Protein AF-M1D2E5-F1 (afdb_monomer_lite)

pLDDT: mean 91.5, std 9.91, range [47.66, 97.62]

Foldseek 3Di:
DVVVVVPDPPQDDDDDDDDLLVVLVPDPDDDPPDADDDDPPDDPVNRCVRRVVVVVVNVVSNPPDPD

InterPro domains:
  IPR001236 Lactate/malate dehydrogenase, N-terminal [PF00056] (1-61)
  IPR010945 Malate dehydrogenase, type 2 [PTHR23382] (1-60)
  IPR036291 NAD(P)-binding domain superfamily [SSF51735] (1-60)

Sequence (67 aa):
MELEDSLYPLLREVNIGIDPYEVFQDAEWALLIGAKPRGPGMERAGLLDINGQIFAEQVSSSCSPKI

Radius of gyration: 15.83 Å; chains: 1; bounding box: 28×35×41 Å

Organism: Solanum tuberosum (NCBI:txid4113)

Secondary structure (DSSP, 8-state):
-HHHHTT-TT-------S-HHHHTTT-S-------PPPPTT--HHHHHHHHHHHHHHHHHHHT----

Structure (mmCIF, N/CA/C/O backbone):
data_AF-M1D2E5-F1
#
_entry.id   AF-M1D2E5-F1
#
loop_
_atom_site.group_PDB
_atom_site.id
_atom_site.type_symbol
_atom_site.label_atom_id
_atom_site.label_alt_id
_atom_site.label_comp_id
_atom_site.label_asym_id
_atom_site.label_entity_id
_atom_site.label_seq_id
_atom_site.pdbx_PDB_ins_code
_atom_site.Cartn_x
_atom_site.Cartn_y
_atom_site.Cartn_z
_atom_site.occupancy
_atom_site.B_iso_or_equiv
_atom_site.auth_seq_id
_atom_site.auth_comp_id
_atom_site.auth_asym_id
_atom_site.auth_atom_id
_atom_site.pdbx_PDB_model_num
ATOM 1 N N . MET A 1 1 ? -10.783 -11.554 5.065 1.00 84.31 1 MET A N 1
ATOM 2 C CA . MET A 1 1 ? -10.906 -13.020 5.224 1.00 84.31 1 MET A CA 1
ATOM 3 C C . MET A 1 1 ? -9.814 -13.580 6.134 1.00 84.31 1 MET A C 1
ATOM 5 O O . MET A 1 1 ? -10.092 -13.699 7.312 1.00 84.31 1 MET A O 1
ATOM 9 N N . GLU A 1 2 ? -8.563 -13.804 5.704 1.00 96.44 2 GLU A N 1
ATOM 10 C CA . GLU A 1 2 ? -7.553 -14.454 6.585 1.00 96.44 2 GLU A CA 1
ATOM 11 C C . GLU A 1 2 ? -7.264 -13.714 7.914 1.00 96.44 2 GLU A C 1
ATOM 13 O O . GLU A 1 2 ? -7.062 -14.341 8.956 1.00 96.44 2 GLU A O 1
ATOM 18 N N . LEU A 1 3 ? -7.279 -12.374 7.907 1.00 94.25 3 LEU A N 1
ATOM 19 C CA . LEU A 1 3 ? -7.095 -11.571 9.126 1.00 94.25 3 LEU A CA 1
ATOM 20 C C . LEU A 1 3 ? -8.271 -11.684 10.106 1.00 94.25 3 LEU A C 1
ATOM 22 O O . LEU A 1 3 ? -8.063 -11.625 11.316 1.00 94.25 3 LEU A O 1
ATOM 26 N N . GLU A 1 4 ? -9.489 -11.853 9.592 1.00 91.31 4 GLU A N 1
ATOM 27 C CA . GLU A 1 4 ? -10.704 -11.997 10.403 1.00 91.31 4 GLU A CA 1
ATOM 28 C C . GLU A 1 4 ? -10.731 -13.369 11.094 1.00 91.31 4 GLU A C 1
ATOM 30 O O . GLU A 1 4 ? -11.109 -13.471 12.260 1.00 91.31 4 GLU A O 1
ATOM 35 N N . ASP A 1 5 ? -10.222 -14.403 10.417 1.00 94.31 5 ASP A N 1
ATOM 36 C CA . ASP A 1 5 ? -10.147 -15.774 10.937 1.00 94.31 5 ASP A CA 1
ATOM 37 C C . ASP A 1 5 ? -9.067 -15.952 12.023 1.00 94.31 5 ASP A C 1
ATOM 39 O O . ASP A 1 5 ? -9.072 -16.929 12.772 1.00 94.31 5 ASP A O 1
ATOM 43 N N . SER A 1 6 ? -8.138 -14.999 12.138 1.00 95.12 6 SER A N 1
ATOM 44 C CA . SER A 1 6 ? -6.976 -15.082 13.034 1.00 95.12 6 SER A CA 1
ATOM 45 C C . SER A 1 6 ? -7.252 -14.644 14.485 1.00 95.12 6 SER A C 1
ATOM 47 O O . SER A 1 6 ? -6.367 -14.756 15.334 1.00 95.12 6 SER A O 1
ATOM 49 N N . LEU A 1 7 ? -8.467 -14.163 14.793 1.00 92.50 7 LEU A N 1
ATOM 50 C CA . LEU A 1 7 ? -8.935 -13.794 16.145 1.00 92.50 7 LEU A CA 1
ATOM 51 C C . LEU A 1 7 ? -8.012 -12.820 16.909 1.00 92.50 7 LEU A C 1
ATOM 53 O O . LEU A 1 7 ? -7.848 -12.927 18.126 1.00 92.50 7 LEU A O 1
ATOM 57 N N . TYR A 1 8 ? -7.406 -11.851 16.217 1.00 96.62 8 TYR A N 1
ATOM 58 C CA . TYR A 1 8 ? -6.495 -10.886 16.838 1.00 96.62 8 TYR A CA 1
ATOM 59 C C . TYR A 1 8 ? -7.227 -9.919 17.791 1.00 96.62 8 TYR A C 1
ATOM 61 O O . TYR A 1 8 ? -7.980 -9.069 17.320 1.00 96.62 8 TYR A O 1
ATOM 69 N N . PRO A 1 9 ? -6.950 -9.925 19.115 1.00 96.19 9 PRO A N 1
ATOM 70 C CA . PRO A 1 9 ? -7.662 -9.058 20.068 1.00 96.19 9 PRO A CA 1
ATOM 71 C C . PRO A 1 9 ? -7.419 -7.552 19.862 1.00 96.19 9 PRO A C 1
ATOM 73 O O . PRO A 1 9 ? -8.198 -6.713 20.323 1.00 96.19 9 PRO A O 1
ATOM 76 N N . LEU A 1 10 ? -6.305 -7.203 19.210 1.00 97.62 10 LEU A N 1
ATOM 77 C CA . LEU A 1 10 ? -5.905 -5.820 18.940 1.00 97.62 10 LEU A CA 1
ATOM 78 C C . LEU A 1 10 ? -6.450 -5.285 17.609 1.00 97.62 10 LEU A C 1
ATOM 80 O O . LEU A 1 10 ? -6.513 -4.071 17.439 1.00 97.62 10 LEU A O 1
ATOM 84 N N . LEU A 1 11 ? -6.852 -6.159 16.684 1.00 95.62 11 LEU A N 1
ATOM 85 C CA . LEU A 1 11 ? -7.346 -5.757 15.371 1.00 95.62 11 LEU A CA 1
ATOM 86 C C . LEU A 1 11 ? -8.843 -5.458 15.472 1.00 95.62 11 LEU A C 1
ATOM 88 O O . LEU A 1 11 ? -9.651 -6.367 15.639 1.00 95.62 11 LEU A O 1
ATOM 92 N N . ARG A 1 12 ? -9.209 -4.174 15.433 1.00 95.81 12 ARG A N 1
ATOM 93 C CA . ARG A 1 12 ? -10.607 -3.736 15.589 1.00 95.81 12 ARG A CA 1
ATOM 94 C C . ARG A 1 12 ? -11.368 -3.679 14.277 1.00 95.81 12 ARG A C 1
ATOM 96 O O . ARG A 1 12 ? -12.549 -4.001 14.261 1.00 95.81 12 ARG A O 1
ATOM 103 N N . GLU A 1 13 ? -10.692 -3.281 13.211 1.00 93.88 13 GLU A N 1
ATOM 104 C CA . GLU A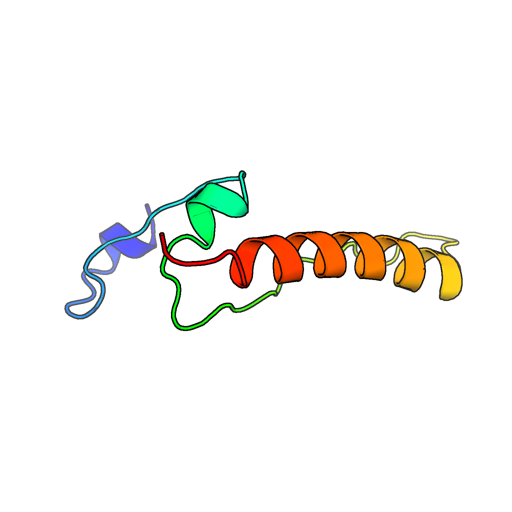 1 13 ? -11.296 -3.065 11.905 1.00 93.88 13 GLU A CA 1
ATOM 105 C C . GLU A 1 13 ? -10.253 -3.283 10.810 1.00 93.88 13 GLU A C 1
ATOM 107 O O . GLU A 1 13 ? -9.056 -3.070 11.023 1.00 93.88 13 GLU A O 1
ATOM 112 N N . VAL A 1 14 ? -10.721 -3.724 9.643 1.00 94.94 14 VAL A N 1
ATOM 113 C CA . VAL A 1 14 ? -9.939 -3.817 8.412 1.00 94.94 14 VAL A CA 1
ATOM 114 C C . VAL A 1 14 ? -10.784 -3.220 7.296 1.00 94.94 14 VAL A C 1
ATOM 116 O O . VAL A 1 14 ? -11.810 -3.789 6.931 1.00 94.94 14 VAL A O 1
ATOM 119 N N . ASN A 1 15 ? -10.322 -2.106 6.733 1.00 93.88 15 ASN A N 1
ATOM 120 C CA . ASN A 1 15 ? -10.926 -1.484 5.561 1.00 93.88 15 ASN A CA 1
ATOM 121 C C . ASN A 1 15 ? -10.026 -1.707 4.349 1.00 93.88 15 ASN A C 1
ATOM 123 O O . ASN A 1 15 ? -8.818 -1.480 4.409 1.00 93.88 15 ASN A O 1
ATOM 127 N N . ILE A 1 16 ? -10.614 -2.190 3.256 1.00 95.56 16 ILE A N 1
ATOM 128 C CA . ILE A 1 16 ? -9.906 -2.489 2.011 1.00 95.56 16 ILE A CA 1
ATOM 129 C C . ILE A 1 16 ? -10.522 -1.628 0.917 1.00 95.56 16 ILE A C 1
ATOM 131 O O . ILE A 1 16 ? -11.730 -1.669 0.698 1.00 95.56 16 ILE A O 1
ATOM 135 N N . GLY A 1 17 ? -9.681 -0.886 0.207 1.00 94.75 17 GLY A N 1
ATOM 136 C CA . GLY A 1 17 ? -10.100 -0.020 -0.884 1.00 94.75 17 GLY A CA 1
ATOM 137 C C . GLY A 1 17 ? -8.998 0.146 -1.919 1.00 94.75 17 GLY A C 1
ATOM 138 O O . GLY A 1 17 ? -7.871 -0.320 -1.741 1.00 94.75 17 GLY A O 1
ATOM 139 N N . ILE A 1 18 ? -9.354 0.799 -3.021 1.00 95.00 18 ILE A N 1
ATOM 140 C CA . ILE A 1 18 ? -8.430 1.138 -4.112 1.00 95.00 18 ILE A CA 1
ATOM 141 C C . ILE A 1 18 ? -8.301 2.648 -4.320 1.00 95.00 18 ILE A C 1
ATOM 143 O O . ILE A 1 18 ? -7.385 3.072 -5.020 1.00 95.00 18 ILE A O 1
ATOM 147 N N . ASP A 1 19 ? -9.204 3.441 -3.733 1.00 92.75 19 ASP A N 1
ATOM 148 C CA . ASP A 1 19 ? -9.104 4.896 -3.725 1.00 92.75 19 ASP A CA 1
ATOM 149 C C . ASP A 1 19 ? -8.184 5.324 -2.572 1.00 92.75 19 ASP A C 1
ATOM 151 O O . ASP A 1 19 ? -8.517 5.102 -1.402 1.00 92.75 19 ASP A O 1
ATOM 155 N N . PRO A 1 20 ? -7.014 5.912 -2.863 1.00 90.75 20 PRO A N 1
ATOM 156 C CA . PRO A 1 20 ? -6.083 6.308 -1.822 1.00 90.75 20 PRO A CA 1
ATOM 157 C C . PRO A 1 20 ? -6.628 7.438 -0.931 1.00 90.75 20 PRO A C 1
ATOM 159 O O . PRO A 1 20 ? -6.232 7.513 0.230 1.00 90.75 20 PRO A O 1
ATOM 162 N N . TYR A 1 21 ? -7.550 8.280 -1.409 1.00 90.44 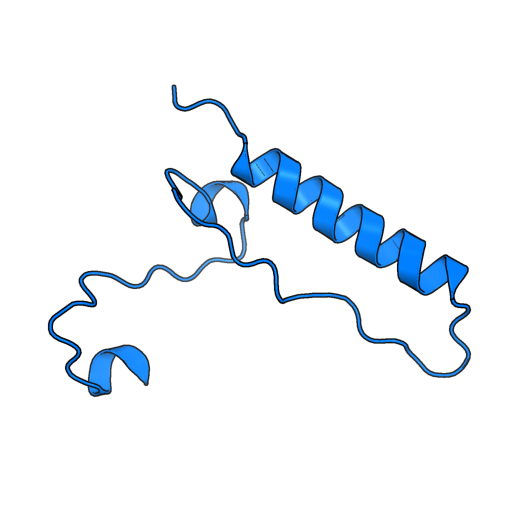21 TYR A N 1
ATOM 163 C CA . TYR A 1 21 ? -8.139 9.347 -0.591 1.00 90.44 21 TYR A CA 1
ATOM 164 C C . TYR A 1 21 ? -9.074 8.804 0.491 1.00 90.44 21 TYR A C 1
ATOM 166 O O . TYR A 1 21 ? -9.109 9.346 1.592 1.00 90.44 21 TYR A O 1
ATOM 174 N N . GLU A 1 22 ? -9.787 7.715 0.204 1.00 92.12 22 GLU A N 1
ATOM 175 C CA . GLU A 1 22 ? -10.626 7.030 1.191 1.00 92.12 22 GLU A CA 1
ATOM 176 C C . GLU A 1 22 ? -9.776 6.168 2.135 1.00 92.12 22 GLU A C 1
ATOM 178 O O . GLU A 1 22 ? -9.967 6.186 3.348 1.00 92.12 22 GLU A O 1
ATOM 183 N N . VAL A 1 23 ? -8.799 5.427 1.597 1.00 92.94 23 VAL A N 1
ATOM 184 C CA . VAL A 1 23 ? -8.006 4.459 2.377 1.00 92.94 23 VAL A CA 1
ATOM 185 C C . VAL A 1 23 ? -7.017 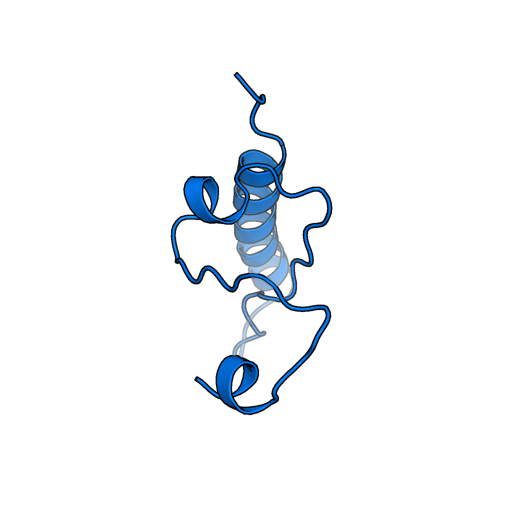5.133 3.328 1.00 92.94 23 VAL A C 1
ATOM 187 O O . VAL A 1 23 ? -6.740 4.592 4.398 1.00 92.94 23 VAL A O 1
ATOM 190 N N . PHE A 1 24 ? -6.472 6.298 2.966 1.00 93.19 24 PHE A N 1
ATOM 191 C CA . PHE A 1 24 ? -5.576 7.045 3.852 1.00 93.19 24 PHE A CA 1
ATOM 192 C C . PHE A 1 24 ? -6.298 8.011 4.788 1.00 93.19 24 PHE A C 1
ATOM 194 O O . PHE A 1 24 ? -5.631 8.685 5.578 1.00 93.19 24 PHE A O 1
ATOM 201 N N . GLN A 1 25 ? -7.629 8.091 4.725 1.00 91.44 25 GLN A N 1
ATOM 202 C CA . GLN A 1 25 ? -8.380 8.978 5.596 1.00 91.44 25 GLN A CA 1
ATOM 203 C C . GLN A 1 25 ? -8.055 8.675 7.068 1.00 91.44 25 GLN A C 1
ATOM 205 O O . GLN A 1 25 ? -8.127 7.536 7.522 1.00 91.44 25 GLN A O 1
ATOM 210 N N . ASP A 1 26 ? -7.659 9.722 7.796 1.00 89.75 26 ASP A N 1
ATOM 211 C CA . ASP A 1 26 ? -7.303 9.695 9.218 1.00 89.75 26 ASP A CA 1
ATOM 212 C C . ASP A 1 26 ? -6.115 8.805 9.625 1.00 89.75 26 ASP A C 1
ATOM 214 O O . ASP A 1 26 ? -5.803 8.739 10.812 1.00 89.75 26 ASP A O 1
ATOM 218 N N . ALA A 1 27 ? -5.378 8.218 8.679 1.00 91.44 27 ALA A N 1
ATOM 219 C CA . ALA A 1 27 ? -4.252 7.341 8.985 1.00 91.44 27 ALA A CA 1
ATOM 220 C C . ALA A 1 27 ? -3.133 8.055 9.775 1.00 91.44 27 ALA A C 1
ATOM 222 O O . ALA A 1 27 ? -2.569 9.053 9.325 1.00 91.44 27 ALA A O 1
ATOM 223 N N . GLU A 1 28 ? -2.737 7.511 10.932 1.00 93.50 28 GLU A N 1
ATOM 224 C CA . GLU A 1 28 ? -1.539 7.974 11.653 1.00 93.50 28 GLU A CA 1
ATOM 225 C C . GLU A 1 28 ? -0.241 7.390 11.084 1.00 93.50 28 GLU A C 1
ATOM 227 O O . GLU A 1 28 ? 0.827 7.992 11.212 1.00 93.50 28 GLU A O 1
ATOM 232 N N . TRP A 1 29 ? -0.327 6.209 10.466 1.00 93.06 29 TRP A N 1
ATOM 233 C CA . TRP A 1 29 ? 0.797 5.507 9.855 1.00 93.06 29 TRP A CA 1
ATOM 234 C C . TRP A 1 29 ? 0.409 4.980 8.476 1.00 93.06 29 TRP A C 1
ATOM 236 O O . TRP A 1 29 ? -0.581 4.265 8.336 1.00 93.06 29 TRP A O 1
ATOM 246 N N . ALA A 1 30 ? 1.239 5.267 7.471 1.00 93.69 30 ALA A N 1
ATOM 247 C CA . ALA A 1 30 ? 1.101 4.734 6.119 1.00 93.69 30 ALA A CA 1
ATOM 248 C C . ALA A 1 30 ? 2.341 3.910 5.739 1.00 93.69 30 ALA A C 1
ATOM 250 O O . ALA A 1 30 ? 3.465 4.415 5.731 1.00 93.69 30 ALA A O 1
ATOM 251 N N . LEU A 1 31 ? 2.140 2.630 5.411 1.00 94.56 31 LEU A N 1
ATOM 252 C CA . LEU A 1 31 ? 3.195 1.718 4.956 1.00 94.56 31 LEU A CA 1
ATOM 253 C C . LEU A 1 31 ? 3.051 1.477 3.446 1.00 94.56 31 LEU A C 1
ATOM 255 O O . LEU A 1 31 ? 2.287 0.618 3.008 1.00 94.56 31 LEU A O 1
ATOM 259 N N . LEU A 1 32 ? 3.789 2.243 2.639 1.00 94.94 32 LEU A N 1
ATOM 260 C CA . LEU A 1 32 ? 3.696 2.209 1.175 1.00 94.94 32 LEU A CA 1
ATOM 261 C C . LEU A 1 32 ? 4.597 1.112 0.582 1.00 94.94 32 LEU A C 1
ATOM 263 O O . LEU A 1 32 ? 5.753 1.348 0.239 1.00 94.94 32 LEU A O 1
ATOM 267 N N . ILE A 1 33 ? 4.071 -0.112 0.492 1.00 95.00 33 ILE A N 1
ATOM 268 C CA . ILE A 1 33 ? 4.827 -1.295 0.027 1.00 95.00 33 ILE A CA 1
ATOM 269 C C . ILE A 1 33 ? 4.698 -1.499 -1.494 1.00 95.00 33 ILE A C 1
ATOM 271 O O . ILE A 1 33 ? 5.615 -2.003 -2.144 1.00 95.00 33 ILE A O 1
ATOM 275 N N . GLY A 1 34 ? 3.552 -1.131 -2.072 1.00 93.75 34 GLY A N 1
ATOM 276 C CA . GLY A 1 34 ? 3.236 -1.377 -3.478 1.00 93.75 34 GLY A CA 1
ATOM 277 C C . GLY A 1 34 ? 4.008 -0.464 -4.431 1.00 93.75 34 GLY A C 1
ATOM 278 O O . GLY A 1 34 ? 3.881 0.753 -4.370 1.00 93.75 34 GLY A O 1
ATOM 279 N N . ALA A 1 35 ? 4.757 -1.062 -5.356 1.00 96.00 35 ALA A N 1
ATOM 280 C CA . ALA A 1 35 ? 5.449 -0.369 -6.438 1.00 96.00 35 ALA A CA 1
ATOM 281 C C . ALA A 1 35 ? 5.413 -1.217 -7.714 1.00 96.00 35 ALA A C 1
ATOM 283 O O . ALA A 1 35 ? 5.239 -2.438 -7.669 1.00 96.00 35 ALA A O 1
ATOM 284 N N . LYS A 1 36 ? 5.627 -0.590 -8.870 1.00 96.62 36 LYS A N 1
ATOM 285 C CA . LYS A 1 36 ? 5.799 -1.308 -10.128 1.00 96.62 36 LYS A CA 1
ATOM 286 C C . LYS A 1 36 ? 7.111 -2.105 -10.090 1.00 96.62 36 LYS A C 1
ATOM 288 O O . LYS A 1 36 ? 8.174 -1.503 -9.898 1.00 96.62 36 LYS A O 1
ATOM 293 N N . PRO A 1 37 ? 7.076 -3.433 -10.309 1.00 96.38 37 PRO A N 1
ATOM 294 C CA . PRO A 1 37 ? 8.287 -4.230 -10.429 1.00 96.38 37 PRO A CA 1
ATOM 295 C C . PRO A 1 37 ? 9.002 -3.934 -11.750 1.00 96.38 37 PRO A C 1
ATOM 297 O O . PRO A 1 37 ? 8.392 -3.540 -12.750 1.00 96.38 37 PRO A O 1
ATOM 300 N N . ARG A 1 38 ? 10.318 -4.160 -11.777 1.00 97.06 38 ARG A N 1
ATOM 301 C CA . ARG A 1 38 ? 11.109 -3.995 -12.999 1.00 97.06 38 ARG A CA 1
ATOM 302 C C . ARG A 1 38 ? 10.733 -5.062 -14.026 1.00 97.06 38 ARG A C 1
ATOM 304 O O . ARG A 1 38 ? 10.867 -6.252 -13.759 1.00 97.06 38 ARG A O 1
ATOM 311 N N . GLY A 1 39 ? 10.308 -4.625 -15.210 1.00 95.50 39 GLY A N 1
ATOM 312 C CA . GLY A 1 39 ? 10.025 -5.515 -16.338 1.00 95.50 39 GLY A CA 1
ATOM 313 C C . GLY A 1 39 ? 11.271 -5.859 -17.173 1.00 95.50 39 GLY A C 1
ATOM 314 O O . GLY A 1 39 ? 12.291 -5.167 -17.076 1.00 95.50 39 GLY A O 1
ATOM 315 N N . PRO A 1 40 ? 11.200 -6.893 -18.034 1.00 96.31 40 PRO A N 1
ATOM 316 C CA . PRO A 1 40 ? 12.254 -7.205 -18.999 1.00 96.31 40 PRO A CA 1
ATOM 317 C C . PRO A 1 40 ? 12.577 -6.004 -19.898 1.00 96.31 40 PRO A C 1
ATOM 319 O O . PRO A 1 40 ? 11.671 -5.342 -20.396 1.00 96.31 40 PRO A O 1
ATOM 322 N N . GLY A 1 41 ? 13.865 -5.706 -20.090 1.00 95.56 41 GLY A N 1
ATOM 323 C CA . GLY A 1 41 ? 14.317 -4.591 -20.937 1.00 95.56 41 GLY A CA 1
ATOM 324 C C . GLY A 1 41 ? 14.008 -3.189 -20.395 1.00 95.56 41 GLY A C 1
ATOM 325 O O . GLY A 1 41 ? 14.262 -2.205 -21.079 1.00 95.56 41 GLY A O 1
ATOM 326 N N . MET A 1 42 ? 13.468 -3.068 -19.177 1.00 97.12 42 MET A N 1
ATOM 327 C CA . MET A 1 42 ? 13.157 -1.770 -18.586 1.00 97.12 42 MET A CA 1
ATOM 328 C C . MET A 1 42 ? 14.420 -1.076 -18.076 1.00 97.12 42 MET A C 1
ATOM 330 O O . MET A 1 42 ? 15.159 -1.614 -17.239 1.00 97.12 42 MET A O 1
ATOM 334 N N . GLU A 1 43 ? 14.609 0.162 -18.517 1.00 97.50 43 GLU A N 1
ATOM 335 C CA . GLU A 1 43 ? 15.650 1.042 -18.008 1.00 97.50 43 GLU A CA 1
ATOM 336 C C . GLU A 1 43 ? 15.371 1.495 -16.576 1.00 97.50 43 GLU A C 1
ATOM 338 O O . GLU A 1 43 ? 14.224 1.695 -16.167 1.00 97.50 43 GLU A O 1
ATOM 343 N N . ARG A 1 44 ? 16.444 1.709 -15.806 1.00 96.88 44 ARG A N 1
ATOM 344 C CA . ARG A 1 44 ? 16.343 2.193 -14.421 1.00 96.88 44 ARG A CA 1
ATOM 345 C C . ARG A 1 44 ? 15.571 3.510 -14.342 1.00 96.88 44 ARG A C 1
ATOM 347 O O . ARG A 1 44 ? 14.763 3.674 -13.436 1.00 96.88 44 ARG A O 1
ATOM 354 N N . ALA A 1 45 ? 15.822 4.424 -15.279 1.00 97.44 45 ALA A N 1
ATOM 355 C CA . ALA A 1 45 ? 15.158 5.723 -15.318 1.00 97.44 45 ALA A CA 1
ATOM 356 C C . ALA A 1 45 ? 13.638 5.577 -15.477 1.00 97.44 45 ALA A C 1
ATOM 358 O O . ALA A 1 45 ? 12.894 6.182 -14.716 1.00 97.44 45 ALA A O 1
ATOM 359 N N . GLY A 1 46 ? 13.182 4.703 -16.382 1.00 97.00 46 GLY A N 1
ATOM 360 C CA . GLY A 1 46 ? 11.751 4.445 -16.571 1.00 97.00 46 GLY A CA 1
ATOM 361 C C . GLY A 1 46 ? 11.094 3.803 -15.348 1.00 97.00 46 GLY A C 1
ATOM 362 O O . GLY A 1 46 ? 9.970 4.147 -14.999 1.00 97.00 46 GLY A O 1
ATOM 363 N N . LEU A 1 47 ? 11.802 2.909 -14.649 1.00 97.25 47 LEU A N 1
ATOM 364 C CA . LEU A 1 47 ? 11.307 2.336 -13.394 1.00 97.25 47 LEU A CA 1
ATOM 365 C C . LEU A 1 47 ? 11.145 3.400 -12.296 1.00 97.25 47 LEU A C 1
ATOM 367 O O . LEU A 1 47 ? 10.148 3.390 -11.576 1.00 97.25 47 LEU A O 1
ATOM 371 N N . LEU A 1 48 ? 12.131 4.292 -12.157 1.00 97.44 48 LEU A N 1
ATOM 372 C CA . LEU A 1 48 ? 12.108 5.365 -11.161 1.00 97.44 48 LEU A CA 1
ATOM 373 C C . LEU A 1 48 ? 11.026 6.402 -11.461 1.00 97.44 48 LEU A C 1
ATOM 375 O O . LEU A 1 48 ? 10.365 6.840 -10.529 1.00 97.44 48 LEU A O 1
ATOM 379 N N . ASP A 1 49 ? 10.829 6.758 -12.729 1.00 97.50 49 ASP A N 1
ATOM 380 C CA . ASP A 1 49 ? 9.794 7.708 -13.144 1.00 97.50 49 ASP A CA 1
ATOM 381 C C . ASP A 1 49 ? 8.390 7.189 -12.801 1.00 97.50 49 ASP A C 1
ATOM 383 O O . ASP A 1 49 ? 7.627 7.852 -12.099 1.00 97.50 49 ASP A O 1
ATOM 387 N N . ILE A 1 50 ? 8.084 5.944 -13.180 1.00 97.12 50 ILE A N 1
ATOM 388 C CA . ILE A 1 50 ? 6.765 5.353 -12.918 1.00 97.12 50 ILE A CA 1
ATOM 389 C C . ILE A 1 50 ? 6.501 5.214 -11.415 1.00 97.12 50 ILE A C 1
ATOM 391 O O . ILE A 1 50 ? 5.427 5.572 -10.938 1.00 97.12 50 ILE A O 1
ATOM 395 N N . ASN A 1 51 ? 7.470 4.704 -10.651 1.00 97.56 51 ASN A N 1
ATOM 396 C CA . ASN A 1 51 ? 7.296 4.574 -9.205 1.00 97.56 51 ASN A CA 1
ATOM 397 C C . ASN A 1 51 ? 7.255 5.938 -8.509 1.00 97.56 51 ASN A C 1
ATOM 399 O O . ASN A 1 51 ? 6.497 6.103 -7.560 1.00 97.56 51 ASN A O 1
ATOM 403 N N . GLY A 1 52 ? 8.002 6.928 -9.004 1.00 96.69 52 GLY A N 1
ATOM 404 C CA . GLY A 1 52 ? 7.936 8.304 -8.522 1.00 96.69 52 GLY A CA 1
ATOM 405 C C . GLY A 1 52 ? 6.528 8.889 -8.634 1.00 96.69 52 GLY A C 1
ATOM 406 O O . GLY A 1 52 ? 6.048 9.481 -7.674 1.00 96.69 52 GLY A O 1
ATOM 407 N N . GLN A 1 53 ? 5.839 8.653 -9.754 1.00 96.19 53 GLN A N 1
ATOM 408 C CA . GLN A 1 53 ? 4.447 9.081 -9.947 1.00 96.19 53 GLN A CA 1
ATOM 409 C C . GLN A 1 53 ? 3.483 8.374 -8.980 1.00 96.19 53 GLN A C 1
ATOM 411 O O . GLN A 1 53 ? 2.654 9.036 -8.362 1.00 96.19 53 GLN A O 1
ATOM 416 N N . ILE A 1 54 ? 3.631 7.056 -8.786 1.00 95.25 54 ILE A N 1
ATOM 417 C CA . ILE A 1 54 ? 2.807 6.277 -7.841 1.00 95.25 54 ILE A CA 1
ATOM 418 C C . ILE A 1 54 ? 2.939 6.833 -6.417 1.00 95.25 54 ILE A C 1
ATOM 420 O O . ILE A 1 54 ? 1.934 7.084 -5.753 1.00 95.25 54 ILE A O 1
ATOM 424 N N . PHE A 1 55 ? 4.170 7.051 -5.947 1.00 95.12 55 PHE A N 1
ATOM 425 C CA . PHE A 1 55 ? 4.399 7.541 -4.589 1.00 95.12 55 PHE A CA 1
ATOM 426 C C . PHE A 1 55 ? 4.027 9.016 -4.418 1.00 95.12 55 PHE A C 1
ATOM 428 O O . PHE A 1 55 ? 3.577 9.388 -3.340 1.00 95.12 55 PHE A O 1
ATOM 435 N N . ALA A 1 56 ? 4.181 9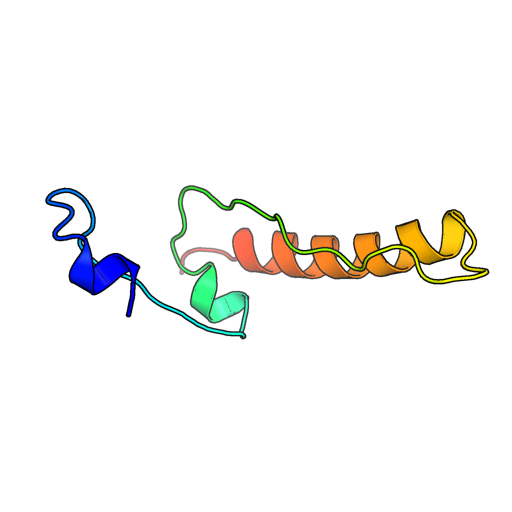.853 -5.448 1.00 93.50 56 ALA A N 1
ATOM 436 C CA . ALA A 1 56 ? 3.766 11.254 -5.383 1.00 93.50 56 ALA A CA 1
ATOM 437 C C . ALA A 1 56 ? 2.256 11.382 -5.127 1.00 93.50 56 ALA A C 1
ATOM 439 O O . ALA A 1 56 ? 1.853 12.124 -4.231 1.00 93.50 56 ALA A O 1
ATOM 440 N N . GLU A 1 57 ? 1.443 10.608 -5.851 1.00 91.38 57 GLU A N 1
ATOM 441 C CA . GLU A 1 57 ? -0.010 10.566 -5.657 1.00 91.38 57 GLU A CA 1
ATOM 442 C C . GLU A 1 57 ? -0.367 10.060 -4.251 1.00 91.38 57 GLU A C 1
ATOM 444 O O . GLU A 1 57 ? -1.089 10.724 -3.507 1.00 91.38 57 GLU A O 1
ATOM 449 N N . GLN A 1 58 ? 0.217 8.928 -3.838 1.00 91.12 58 GLN A N 1
ATOM 450 C CA . GLN A 1 58 ? -0.047 8.325 -2.527 1.00 91.12 58 GLN A CA 1
ATOM 451 C C . GLN A 1 58 ? 0.319 9.261 -1.366 1.00 91.12 58 GLN A C 1
ATOM 453 O O . GLN A 1 58 ? -0.470 9.435 -0.435 1.00 91.12 58 GLN A O 1
ATOM 458 N N . VAL A 1 59 ? 1.483 9.914 -1.428 1.00 89.19 59 VAL A N 1
ATOM 459 C CA . VAL A 1 59 ? 1.910 10.873 -0.399 1.00 89.19 59 VAL A CA 1
ATOM 460 C C . VAL A 1 59 ? 0.956 12.063 -0.349 1.00 89.19 59 VAL A C 1
ATOM 462 O O . VAL A 1 59 ? 0.541 12.454 0.741 1.00 89.19 59 VAL A O 1
ATOM 465 N N . SE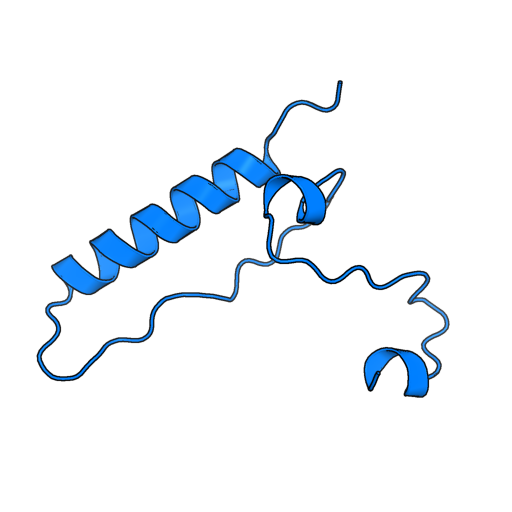R A 1 60 ? 0.554 12.598 -1.505 1.00 87.44 60 SER A N 1
ATOM 466 C CA . SER A 1 60 ? -0.409 13.700 -1.565 1.00 87.44 60 SER A CA 1
ATOM 467 C C . SER A 1 60 ? -1.738 13.323 -0.907 1.00 87.44 60 SER A C 1
ATOM 469 O O . SER A 1 60 ? -2.242 14.072 -0.072 1.00 87.44 60 SER A O 1
ATOM 471 N N . SER A 1 61 ? -2.283 12.145 -1.221 1.00 85.62 61 SER A N 1
ATOM 472 C CA . SER A 1 61 ? -3.526 11.668 -0.605 1.00 85.62 61 SER A CA 1
ATOM 473 C C . SER A 1 61 ? -3.395 11.458 0.909 1.00 85.62 61 SER A C 1
ATOM 475 O O . SER A 1 61 ? -4.275 11.888 1.649 1.00 85.62 61 SER A O 1
ATOM 477 N N . SER A 1 62 ? -2.265 10.920 1.390 1.00 83.38 62 SER A N 1
ATOM 478 C CA . SER A 1 62 ? -2.033 10.667 2.822 1.00 83.38 62 SER A CA 1
ATOM 479 C C . SER A 1 62 ? -1.904 11.926 3.685 1.00 83.38 62 SER A C 1
ATOM 481 O O . SER A 1 62 ? -2.167 11.888 4.882 1.00 83.38 62 SER A O 1
ATOM 483 N N . CYS A 1 63 ? -1.509 13.049 3.083 1.00 76.12 63 CYS A N 1
ATOM 484 C CA . CYS A 1 63 ? -1.307 14.323 3.774 1.00 76.12 63 CYS A CA 1
ATOM 485 C C . CYS A 1 63 ? -2.501 15.280 3.631 1.00 76.12 63 CYS A C 1
ATOM 487 O O . CYS A 1 63 ? -2.378 16.457 3.983 1.00 76.12 63 CYS A O 1
ATOM 489 N N . SER A 1 64 ? -3.630 14.819 3.081 1.00 62.91 64 SER A N 1
ATOM 490 C CA . SER A 1 64 ? -4.800 15.675 2.8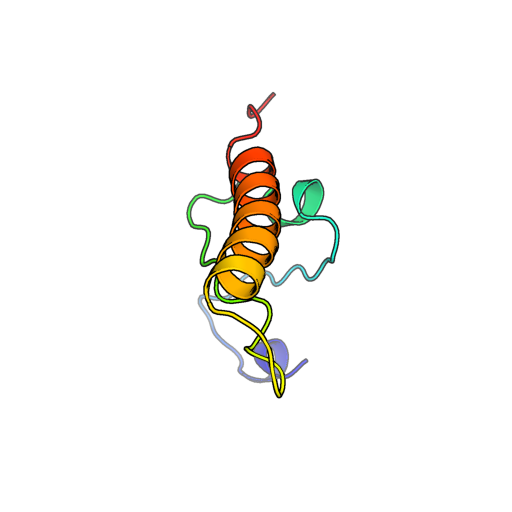77 1.00 62.91 64 SER A CA 1
ATOM 491 C C . SER A 1 64 ? -5.306 16.252 4.210 1.00 62.91 64 SER A C 1
ATOM 493 O O . SER A 1 64 ? -5.294 15.554 5.228 1.00 62.91 64 SER A O 1
ATOM 495 N N . PRO A 1 65 ? -5.717 17.535 4.241 1.00 55.31 65 PRO A N 1
ATOM 496 C CA . PRO A 1 65 ? -6.088 18.194 5.481 1.00 55.31 65 PRO A CA 1
ATOM 497 C C . PRO A 1 65 ? -7.299 17.505 6.106 1.00 55.31 65 PRO A C 1
ATOM 499 O O . PRO A 1 65 ? -8.333 17.348 5.458 1.00 55.31 65 PRO A O 1
ATOM 502 N N . LYS A 1 66 ? -7.162 17.144 7.385 1.00 56.16 66 LYS A N 1
ATOM 503 C CA . LYS A 1 66 ? -8.285 16.796 8.257 1.00 56.16 66 LYS A CA 1
ATOM 504 C C . LYS A 1 66 ? -9.196 18.029 8.317 1.00 56.16 66 LYS A C 1
ATOM 506 O O . LYS A 1 66 ? -8.772 19.045 8.869 1.00 56.16 66 LYS A O 1
ATOM 511 N N . ILE A 1 67 ? -10.349 17.985 7.645 1.00 47.66 67 ILE A N 1
ATOM 512 C CA . ILE A 1 67 ? -11.356 19.063 7.687 1.00 47.66 67 ILE A CA 1
ATOM 513 C C . ILE A 1 67 ? -11.927 19.144 9.103 1.00 47.66 67 ILE A C 1
ATOM 515 O O . ILE A 1 67 ? -12.228 18.068 9.666 1.00 47.66 67 ILE A O 1
#